Protein AF-A0A920SC40-F1 (afdb_monomer_lite)

Sequence (131 aa):
MTDFQQHLFDIGNSHQEVVNNRMYPGGIQEVFTNEEEGFRRSLEVMAAGSQLIKNMPLVSWPDGLTGRPDVLERVDGIPSVFGDFSYRIVEVKSSRRLRDSQKLQAGLYNRVLGLIQGYEPPEYQMVNPGL

Secondary structure (DSSP, 8-state):
--HHHHHHHHHHHHHHHHHHHHHSTT-B----SSHHHHHHHHHHHHHTT-SEEES--EEETTTTEEE--SEEEEEEEEEETTEEEEEEEEEE-S-SS--HHHHHHHHHHHHHHHHHHS---S--EEE-TT-

Radius of gyration: 14.84 Å; chains: 1; bounding box: 35×36×35 Å

Structure (mmCIF, N/CA/C/O backbone):
data_AF-A0A920SC40-F1
#
_entry.id   AF-A0A920SC40-F1
#
loop_
_atom_site.group_PDB
_atom_site.id
_atom_site.type_symbol
_atom_site.label_atom_id
_atom_site.label_alt_id
_atom_site.label_comp_id
_atom_site.label_asym_id
_atom_site.label_entity_id
_atom_site.label_seq_id
_atom_site.pdbx_PDB_ins_code
_atom_site.Cartn_x
_atom_site.Cartn_y
_atom_site.Cartn_z
_atom_site.occupancy
_atom_site.B_iso_or_equiv
_atom_site.auth_seq_id
_atom_site.auth_comp_id
_atom_site.auth_asym_id
_atom_site.auth_atom_id
_atom_site.pdbx_PDB_model_num
ATOM 1 N N . MET A 1 1 ? 22.400 -6.513 -16.247 1.00 58.28 1 MET A N 1
ATOM 2 C CA . MET A 1 1 ? 21.510 -7.683 -16.414 1.00 58.28 1 MET A CA 1
ATOM 3 C C . MET A 1 1 ? 21.692 -8.205 -17.824 1.00 58.28 1 MET A C 1
ATOM 5 O O . MET A 1 1 ? 21.953 -7.394 -18.701 1.00 58.28 1 MET A O 1
ATOM 9 N N . THR A 1 2 ? 21.631 -9.517 -18.037 1.00 83.25 2 THR A N 1
ATOM 10 C CA . THR A 1 2 ? 21.634 -10.089 -19.394 1.00 83.25 2 THR A CA 1
ATOM 11 C C . THR A 1 2 ? 20.225 -10.056 -19.991 1.00 83.25 2 THR A C 1
ATOM 13 O O . THR A 1 2 ? 19.249 -10.080 -19.242 1.00 83.25 2 THR A O 1
ATOM 16 N N . ASP A 1 3 ? 20.101 -10.064 -21.320 1.00 76.38 3 ASP A N 1
ATOM 17 C CA . ASP A 1 3 ? 18.799 -10.066 -22.016 1.00 76.38 3 ASP A CA 1
ATOM 18 C C . ASP A 1 3 ? 17.894 -11.224 -21.565 1.00 76.38 3 ASP A C 1
ATOM 20 O O . ASP A 1 3 ? 16.685 -11.072 -21.409 1.00 76.38 3 ASP A O 1
ATOM 24 N N . PHE A 1 4 ? 18.491 -12.378 -21.252 1.00 72.56 4 PHE A N 1
ATOM 25 C CA . PHE A 1 4 ? 17.779 -13.532 -20.705 1.00 72.56 4 PHE A CA 1
ATOM 26 C C . PHE A 1 4 ? 17.218 -13.279 -19.293 1.00 72.56 4 PHE A C 1
ATOM 28 O O . PHE A 1 4 ? 16.099 -13.686 -18.985 1.00 72.56 4 PHE A O 1
ATOM 35 N N . GLN A 1 5 ? 17.970 -12.587 -18.431 1.00 70.75 5 GLN A N 1
ATOM 36 C CA . GLN A 1 5 ? 17.501 -12.210 -17.093 1.00 70.75 5 GLN A CA 1
ATOM 37 C C . GLN A 1 5 ? 16.381 -11.169 -17.159 1.00 70.75 5 GLN A C 1
ATOM 39 O O . GLN A 1 5 ? 15.444 -1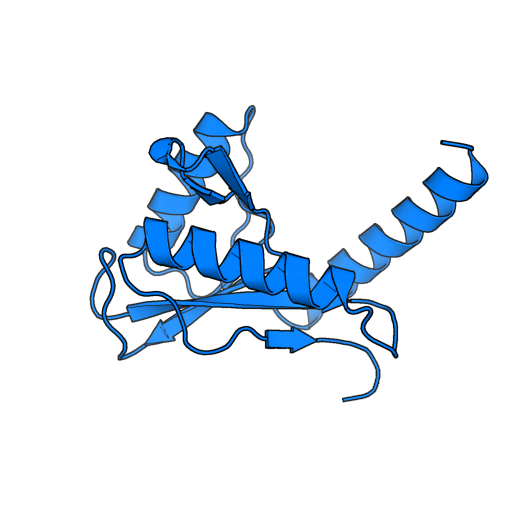1.253 -16.369 1.00 70.75 5 GLN A O 1
ATOM 44 N N . GLN A 1 6 ? 16.464 -10.223 -18.099 1.00 71.38 6 GLN A N 1
ATOM 45 C CA . GLN A 1 6 ? 15.407 -9.239 -18.328 1.00 71.38 6 GLN A CA 1
ATOM 46 C C . GLN A 1 6 ? 14.124 -9.920 -18.814 1.00 71.38 6 GLN A C 1
ATOM 48 O O . GLN A 1 6 ? 13.064 -9.706 -18.242 1.00 71.38 6 GLN A O 1
ATOM 53 N N . HIS A 1 7 ? 14.228 -10.841 -19.773 1.00 72.12 7 HIS A N 1
ATOM 54 C CA . HIS A 1 7 ? 13.070 -11.571 -20.282 1.00 72.12 7 HIS A CA 1
ATOM 55 C C . HIS A 1 7 ? 12.359 -12.407 -19.201 1.00 72.12 7 HIS A C 1
ATOM 57 O O . HIS A 1 7 ? 11.132 -12.405 -19.114 1.00 72.12 7 HIS A O 1
ATOM 63 N N . LEU A 1 8 ? 13.118 -13.090 -18.333 1.00 72.19 8 LEU A N 1
ATOM 64 C CA . LEU A 1 8 ? 12.549 -13.819 -17.192 1.00 72.19 8 LEU A CA 1
ATOM 65 C C . LEU A 1 8 ? 11.856 -12.887 -16.186 1.00 72.19 8 LEU A C 1
ATOM 67 O O . LEU A 1 8 ? 10.839 -13.265 -15.603 1.00 72.19 8 LEU A O 1
ATOM 71 N N . PHE A 1 9 ? 12.401 -11.687 -15.981 1.00 65.69 9 PHE A N 1
ATOM 72 C CA . PHE A 1 9 ? 11.805 -10.667 -15.123 1.00 65.69 9 PHE A CA 1
ATOM 73 C C . PHE A 1 9 ? 10.485 -10.147 -15.707 1.00 65.69 9 PHE A C 1
ATOM 75 O O . PHE A 1 9 ? 9.482 -10.096 -14.998 1.00 65.69 9 PHE A O 1
ATOM 82 N N . ASP A 1 10 ? 10.455 -9.865 -17.009 1.00 71.88 10 ASP A N 1
ATOM 83 C CA . ASP A 1 10 ? 9.272 -9.355 -17.703 1.00 71.88 10 ASP A CA 1
ATOM 84 C C . ASP A 1 10 ? 8.131 -10.385 -17.714 1.00 71.88 10 ASP A C 1
ATOM 86 O O . ASP A 1 10 ? 6.992 -10.044 -17.396 1.00 71.88 10 ASP A O 1
ATOM 90 N N . ILE A 1 11 ? 8.432 -11.669 -17.967 1.00 72.94 11 ILE A N 1
ATOM 91 C CA . ILE A 1 11 ? 7.448 -12.764 -17.850 1.00 72.94 11 ILE A CA 1
ATOM 92 C C . ILE A 1 11 ? 6.879 -12.833 -16.427 1.00 72.94 11 ILE A C 1
ATOM 94 O O . ILE A 1 11 ? 5.673 -13.026 -16.245 1.00 72.94 11 ILE A O 1
ATOM 98 N N . GLY A 1 12 ? 7.740 -12.677 -15.417 1.00 68.50 12 GLY A N 1
ATOM 99 C CA . GLY A 1 12 ? 7.333 -12.629 -14.015 1.00 68.50 12 GLY A CA 1
ATOM 100 C C . GLY A 1 12 ? 6.345 -11.496 -13.742 1.00 68.50 12 GLY A C 1
ATOM 101 O O . GLY A 1 12 ? 5.279 -11.752 -13.182 1.00 68.50 12 GLY A O 1
ATOM 102 N N . ASN A 1 13 ? 6.661 -10.284 -14.203 1.00 69.62 13 ASN A N 1
ATOM 103 C CA . ASN A 1 13 ? 5.821 -9.100 -14.023 1.00 69.62 13 ASN A CA 1
ATOM 104 C C . ASN A 1 13 ? 4.478 -9.223 -14.746 1.00 69.62 13 ASN A C 1
ATOM 106 O O . ASN A 1 13 ? 3.441 -8.994 -14.130 1.00 69.62 13 ASN A O 1
ATOM 110 N N . SER A 1 14 ? 4.467 -9.648 -16.014 1.00 70.69 14 SER A N 1
ATOM 111 C CA . SER A 1 14 ? 3.216 -9.825 -16.760 1.00 70.69 14 SER A CA 1
ATOM 112 C C . SER A 1 14 ? 2.316 -10.882 -16.118 1.00 70.69 14 SER A C 1
ATOM 114 O O . SER A 1 14 ? 1.101 -10.711 -16.050 1.00 70.69 14 SER A O 1
ATOM 116 N N . HIS A 1 15 ? 2.893 -11.971 -15.602 1.00 72.12 15 HIS A N 1
ATOM 117 C CA . HIS A 1 15 ? 2.119 -12.980 -14.883 1.00 72.12 15 HIS A CA 1
ATOM 118 C C . HIS A 1 15 ? 1.540 -12.426 -13.574 1.00 72.12 15 HIS A C 1
ATOM 120 O O . HIS A 1 15 ? 0.371 -12.656 -13.272 1.00 72.12 15 HIS A O 1
ATOM 126 N N . GLN A 1 16 ? 2.344 -11.686 -12.811 1.00 71.81 16 GLN A N 1
ATOM 127 C CA . GLN A 1 16 ? 1.933 -11.062 -11.555 1.00 71.81 16 GLN A CA 1
ATOM 128 C C . GLN A 1 16 ? 0.810 -10.046 -11.780 1.00 71.81 16 GLN A C 1
ATOM 130 O O . GLN A 1 16 ? -0.195 -10.094 -11.083 1.00 71.81 16 GLN A O 1
ATOM 135 N N . GLU A 1 17 ? 0.903 -9.217 -12.818 1.00 75.06 17 GLU A N 1
ATOM 136 C CA . GLU A 1 17 ? -0.140 -8.259 -13.188 1.00 75.06 17 GLU A CA 1
ATOM 137 C C . GLU A 1 17 ? -1.465 -8.948 -13.556 1.00 75.06 17 GLU A C 1
ATOM 139 O O . GLU A 1 17 ? -2.535 -8.537 -13.100 1.00 75.06 17 GLU A O 1
ATOM 144 N N . VAL A 1 18 ? -1.414 -10.044 -14.321 1.00 75.31 18 VAL A N 1
ATOM 145 C CA . VAL A 1 18 ? -2.607 -10.839 -14.662 1.00 75.31 18 VAL A CA 1
ATOM 146 C C . VAL A 1 18 ? -3.245 -11.450 -13.413 1.00 75.31 18 VAL A C 1
ATOM 148 O O . VAL A 1 18 ? -4.469 -11.401 -13.265 1.00 75.31 18 VAL A O 1
ATOM 151 N N . VAL A 1 19 ? -2.444 -12.010 -12.502 1.00 74.69 19 VAL A N 1
ATOM 152 C CA . VAL A 1 19 ? -2.959 -12.589 -11.250 1.00 74.69 19 VAL A CA 1
ATOM 153 C C . VAL A 1 19 ? -3.530 -11.496 -10.348 1.00 74.69 19 VAL A C 1
ATOM 155 O O . VAL A 1 19 ? -4.641 -11.665 -9.850 1.00 74.69 19 VAL A O 1
ATOM 158 N N . ASN A 1 20 ? -2.843 -10.361 -10.210 1.00 75.56 20 ASN A N 1
ATOM 159 C CA . ASN A 1 20 ? -3.310 -9.206 -9.443 1.00 75.56 20 ASN A CA 1
ATOM 160 C C . ASN A 1 20 ? -4.666 -8.727 -9.954 1.00 75.56 20 ASN A C 1
ATOM 162 O O . ASN A 1 20 ? -5.605 -8.603 -9.180 1.00 75.56 20 ASN A O 1
ATOM 166 N N . ASN A 1 21 ? -4.806 -8.522 -11.263 1.00 77.44 21 ASN A N 1
ATOM 167 C CA . ASN A 1 21 ? -6.057 -8.044 -11.847 1.00 77.44 21 ASN A CA 1
ATOM 168 C C . ASN A 1 21 ? -7.200 -9.061 -11.736 1.00 77.44 21 ASN A C 1
ATOM 170 O O . ASN A 1 21 ? -8.359 -8.663 -11.629 1.00 77.44 21 ASN A O 1
ATOM 174 N N . ARG A 1 22 ? -6.892 -10.363 -11.743 1.00 82.75 22 ARG A N 1
ATOM 175 C CA . ARG A 1 22 ? -7.895 -11.419 -11.579 1.00 82.75 22 ARG A CA 1
ATOM 176 C C . ARG A 1 22 ? -8.342 -11.591 -10.125 1.00 82.75 22 ARG A C 1
ATOM 178 O O . ARG A 1 22 ? -9.525 -11.813 -9.894 1.00 82.75 22 ARG A O 1
ATOM 185 N N . MET A 1 23 ? -7.408 -11.535 -9.177 1.00 83.00 23 MET A N 1
ATOM 186 C CA . MET A 1 23 ? -7.665 -11.753 -7.747 1.00 83.00 23 MET A CA 1
ATOM 187 C C . MET A 1 23 ? -8.172 -10.488 -7.046 1.00 83.00 23 MET A C 1
ATOM 189 O O . MET A 1 23 ? -9.001 -10.581 -6.148 1.00 83.00 23 MET A O 1
ATOM 193 N N . TYR A 1 24 ? -7.713 -9.317 -7.492 1.00 87.81 24 TYR A N 1
ATOM 194 C CA . TYR A 1 24 ? -8.012 -7.999 -6.926 1.00 87.81 24 TYR A CA 1
ATOM 195 C C . TYR A 1 24 ? -8.601 -7.069 -8.004 1.00 87.81 24 TYR A C 1
ATOM 197 O O . TYR A 1 24 ? -7.998 -6.048 -8.373 1.00 87.81 24 TYR A O 1
ATOM 205 N N . PRO A 1 25 ? -9.767 -7.430 -8.575 1.00 88.31 25 PRO A N 1
ATOM 206 C CA . PRO A 1 25 ? -10.405 -6.639 -9.618 1.00 88.31 25 PRO A CA 1
ATOM 207 C C . PRO A 1 25 ? -10.852 -5.277 -9.076 1.00 88.31 25 PRO A C 1
ATOM 209 O O . PRO A 1 25 ? -11.239 -5.142 -7.919 1.00 88.31 25 PRO A O 1
ATOM 212 N N . GLY A 1 26 ? -10.813 -4.250 -9.928 1.00 87.94 26 GLY A N 1
ATOM 213 C CA . GLY A 1 26 ? -11.291 -2.909 -9.570 1.00 87.94 26 GLY A CA 1
ATOM 214 C C . GLY A 1 26 ? -10.387 -2.114 -8.621 1.00 87.94 26 GLY A C 1
ATOM 215 O O . GLY A 1 26 ? -10.764 -1.014 -8.232 1.00 87.94 26 GLY A O 1
ATOM 216 N N . GLY A 1 27 ? -9.201 -2.625 -8.268 1.00 92.75 27 GLY A N 1
ATOM 217 C CA . GLY A 1 27 ? -8.231 -1.855 -7.489 1.00 92.75 27 GLY A CA 1
ATOM 218 C C . GLY A 1 27 ? -7.749 -0.599 -8.218 1.00 92.75 27 GLY A C 1
ATOM 219 O O . GLY A 1 27 ? -7.500 -0.635 -9.427 1.00 92.75 27 GLY A O 1
ATOM 220 N N . ILE A 1 28 ? -7.602 0.494 -7.472 1.00 95.38 28 ILE A N 1
ATOM 221 C CA . ILE A 1 28 ? -7.155 1.788 -7.991 1.00 95.38 28 ILE A CA 1
ATOM 222 C C . ILE A 1 28 ? -5.641 1.771 -8.173 1.00 95.38 28 ILE A C 1
ATOM 224 O O . ILE A 1 28 ? -4.903 1.377 -7.274 1.00 95.38 28 ILE A O 1
ATOM 228 N N . GLN A 1 29 ? -5.183 2.233 -9.330 1.00 95.12 29 GLN A N 1
ATOM 229 C CA . GLN A 1 29 ? -3.782 2.522 -9.601 1.00 95.12 29 GLN A CA 1
ATOM 230 C C . GLN A 1 29 ? -3.725 3.859 -10.329 1.00 95.12 29 GLN A C 1
ATOM 232 O O . GLN A 1 29 ? -4.197 3.980 -11.459 1.00 95.12 29 GLN A O 1
ATOM 237 N N . GLU A 1 30 ? -3.178 4.867 -9.664 1.00 95.25 30 GLU A N 1
ATOM 238 C CA . GLU A 1 30 ? -3.047 6.203 -10.229 1.00 95.25 30 GLU A CA 1
ATOM 239 C C . GLU A 1 30 ? -1.793 6.306 -11.100 1.00 95.25 30 GLU A C 1
ATOM 241 O O . GLU A 1 30 ? -0.767 5.679 -10.832 1.00 95.25 30 GLU A O 1
ATOM 246 N N . VAL A 1 31 ? -1.861 7.144 -12.133 1.00 95.00 31 VAL A N 1
ATOM 247 C CA . VAL A 1 31 ? -0.697 7.493 -12.953 1.00 95.00 31 VAL A CA 1
ATOM 248 C C . VAL A 1 31 ? -0.022 8.720 -12.348 1.00 95.00 31 VAL A C 1
ATOM 250 O O . VAL A 1 31 ? -0.681 9.701 -12.002 1.00 95.00 31 VAL A O 1
ATOM 253 N N . PHE A 1 32 ? 1.301 8.679 -12.238 1.00 95.44 32 PHE A N 1
ATOM 254 C CA . PHE A 1 32 ? 2.115 9.759 -11.688 1.00 95.44 32 PHE A CA 1
ATOM 255 C C . PHE A 1 32 ? 3.466 9.828 -12.401 1.00 95.44 32 PHE A C 1
ATOM 257 O O . PHE A 1 32 ? 3.911 8.864 -13.023 1.00 95.44 32 PHE A O 1
ATOM 264 N N . THR A 1 33 ? 4.111 10.991 -12.328 1.00 94.19 33 THR A N 1
ATOM 265 C CA . THR A 1 33 ? 5.353 11.271 -13.069 1.00 94.19 33 THR A CA 1
ATOM 266 C C . THR A 1 33 ? 6.623 10.974 -12.274 1.00 94.19 33 THR A C 1
ATOM 268 O O . THR A 1 33 ? 7.680 10.748 -12.858 1.00 94.19 33 THR A O 1
ATOM 271 N N . ASN A 1 34 ? 6.529 10.980 -10.945 1.00 93.50 34 ASN A N 1
ATOM 272 C CA . ASN A 1 34 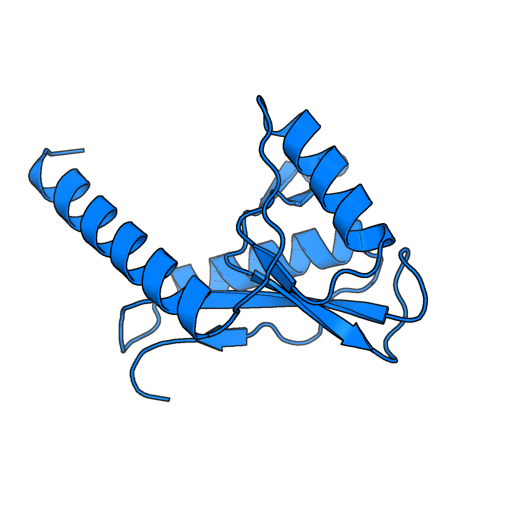? 7.634 10.735 -10.026 1.00 93.50 34 ASN A CA 1
ATOM 273 C C . ASN A 1 34 ? 7.118 10.146 -8.700 1.00 93.50 34 ASN A C 1
ATOM 275 O O . ASN A 1 34 ? 5.918 10.175 -8.425 1.00 93.50 34 ASN A O 1
ATOM 279 N N . GLU A 1 35 ? 8.028 9.608 -7.885 1.00 89.31 35 GLU A N 1
ATOM 280 C CA . GLU A 1 35 ? 7.696 8.910 -6.631 1.00 89.31 35 GLU A CA 1
ATOM 281 C C . GLU A 1 35 ? 7.024 9.806 -5.584 1.00 89.31 35 GLU A C 1
ATOM 283 O O . GLU A 1 35 ? 6.150 9.341 -4.859 1.00 89.31 35 GLU A O 1
ATOM 288 N N . GLU A 1 36 ? 7.384 11.089 -5.514 1.00 93.81 36 GLU A N 1
ATOM 289 C CA . GLU A 1 36 ? 6.769 12.030 -4.572 1.00 93.81 36 GLU A CA 1
ATOM 290 C C . GLU A 1 36 ? 5.296 12.265 -4.921 1.00 93.81 36 GLU A C 1
ATOM 292 O O . GLU A 1 36 ? 4.417 12.154 -4.063 1.00 93.81 36 GLU A O 1
ATOM 297 N N . GLU A 1 37 ? 5.007 12.511 -6.201 1.00 97.12 37 GLU A N 1
ATOM 298 C CA . GLU A 1 37 ? 3.632 12.623 -6.675 1.00 97.12 37 GLU A CA 1
ATOM 299 C C . GLU A 1 37 ? 2.870 11.308 -6.491 1.00 97.12 37 GLU A C 1
ATOM 301 O O . GLU A 1 37 ? 1.717 11.327 -6.058 1.00 97.12 37 GLU A O 1
ATOM 306 N N . GLY A 1 38 ? 3.512 10.175 -6.782 1.00 97.38 38 GLY A N 1
ATOM 307 C CA . GLY A 1 38 ? 2.933 8.858 -6.554 1.00 97.38 38 GLY A CA 1
ATOM 308 C C . GLY A 1 38 ? 2.551 8.654 -5.095 1.00 97.38 38 GLY A C 1
ATOM 309 O O . GLY A 1 38 ? 1.432 8.235 -4.820 1.00 97.38 38 GLY A O 1
ATOM 310 N N . PHE A 1 39 ? 3.429 9.017 -4.158 1.00 97.38 39 PHE A N 1
ATOM 311 C CA . PHE A 1 39 ? 3.173 8.867 -2.730 1.00 97.38 39 PHE A CA 1
ATOM 312 C C . PHE A 1 39 ? 2.038 9.776 -2.255 1.00 97.38 39 PHE A C 1
ATOM 314 O O . PHE A 1 39 ? 1.145 9.318 -1.544 1.00 97.38 39 PHE A O 1
ATOM 321 N N . ARG A 1 40 ? 2.003 11.037 -2.707 1.00 97.94 40 ARG A N 1
ATOM 322 C CA . ARG A 1 40 ? 0.875 11.941 -2.434 1.00 97.94 40 ARG A CA 1
ATOM 323 C C . ARG A 1 40 ? -0.448 11.325 -2.900 1.00 97.94 40 ARG A C 1
ATOM 325 O O . ARG A 1 40 ? -1.412 11.313 -2.140 1.00 97.94 40 ARG A O 1
ATOM 332 N N . ARG A 1 41 ? -0.487 10.768 -4.115 1.00 98.38 41 ARG A N 1
ATOM 333 C CA . ARG A 1 41 ? -1.681 10.086 -4.640 1.00 98.38 41 ARG A CA 1
ATOM 334 C C . ARG A 1 41 ? -2.033 8.833 -3.839 1.00 98.38 41 ARG A C 1
ATOM 336 O O . ARG A 1 41 ? -3.212 8.606 -3.593 1.00 98.38 41 ARG A O 1
ATOM 343 N N . SER A 1 42 ? -1.050 8.056 -3.374 1.00 98.12 42 SER A N 1
ATOM 344 C CA . SER A 1 42 ? -1.295 6.929 -2.462 1.00 98.12 42 SER A CA 1
ATOM 345 C C . SER A 1 42 ? -2.069 7.381 -1.227 1.00 98.12 42 SER A C 1
ATOM 347 O O . SER A 1 42 ? -3.087 6.782 -0.894 1.00 98.12 42 SER A O 1
ATOM 349 N N . LEU A 1 43 ? -1.631 8.469 -0.582 1.00 98.38 43 LEU A N 1
ATOM 350 C CA . LEU A 1 43 ? -2.289 9.011 0.610 1.00 98.38 43 LEU A CA 1
ATOM 351 C C . LEU A 1 43 ? -3.721 9.472 0.319 1.00 98.38 43 LEU A C 1
ATOM 353 O O . LEU A 1 43 ? -4.613 9.216 1.122 1.00 98.38 43 LEU A O 1
ATOM 357 N N . GLU A 1 44 ? -3.961 10.109 -0.828 1.00 98.44 44 GLU A N 1
ATOM 358 C CA . GLU A 1 44 ? -5.300 10.551 -1.240 1.00 98.44 44 GLU A CA 1
ATOM 359 C C . GLU A 1 44 ? -6.254 9.374 -1.446 1.00 98.44 44 GLU A C 1
ATOM 361 O O . GLU A 1 44 ? -7.373 9.380 -0.934 1.00 98.44 44 GLU A O 1
ATOM 366 N N . VAL A 1 45 ? -5.797 8.330 -2.140 1.00 98.31 45 VAL A N 1
ATOM 367 C CA . VAL A 1 45 ? -6.587 7.115 -2.377 1.00 98.31 45 VAL A CA 1
ATOM 368 C C . VAL A 1 45 ? -6.836 6.356 -1.066 1.00 98.31 45 VAL A C 1
ATOM 370 O O . VAL A 1 45 ? -7.937 5.829 -0.866 1.00 98.31 45 VAL A O 1
ATOM 373 N N . MET A 1 46 ? -5.851 6.338 -0.156 1.00 98.44 46 MET A N 1
ATOM 374 C CA . MET A 1 46 ? -5.981 5.744 1.177 1.00 98.44 46 MET A CA 1
ATOM 375 C C . MET A 1 46 ? -7.000 6.498 2.036 1.00 98.44 46 MET A C 1
ATOM 377 O O . MET A 1 46 ? -7.890 5.864 2.603 1.00 98.44 46 MET A O 1
ATOM 381 N N . ALA A 1 47 ? -6.912 7.830 2.073 1.00 98.38 47 ALA A N 1
ATOM 382 C CA . ALA A 1 47 ? -7.831 8.709 2.796 1.00 98.38 47 ALA A CA 1
ATOM 383 C C . ALA A 1 47 ? -9.263 8.651 2.241 1.00 98.38 47 ALA A C 1
ATOM 385 O O . ALA A 1 47 ? -10.223 8.733 3.001 1.00 98.38 47 ALA A O 1
ATOM 386 N N . ALA A 1 48 ? -9.422 8.439 0.931 1.00 98.12 48 ALA A N 1
ATOM 387 C CA . ALA A 1 48 ? -10.720 8.176 0.310 1.00 98.12 48 ALA A CA 1
ATOM 388 C C . ALA A 1 48 ? -11.328 6.814 0.710 1.00 98.12 48 ALA A C 1
ATOM 390 O O . ALA A 1 48 ? -12.490 6.546 0.404 1.00 98.12 48 ALA A O 1
ATOM 391 N N . GLY A 1 49 ? -10.570 5.946 1.392 1.00 97.88 49 GLY A N 1
ATOM 392 C CA . GLY A 1 49 ? -11.053 4.654 1.881 1.00 97.88 49 GLY A CA 1
ATOM 393 C C . GLY A 1 49 ? -11.288 3.630 0.773 1.00 97.88 49 GLY A C 1
ATOM 394 O O . GLY A 1 49 ? -12.189 2.793 0.889 1.00 97.88 49 GLY A O 1
ATOM 395 N N . SER A 1 50 ? -10.513 3.710 -0.307 1.00 98.06 50 SER A N 1
ATOM 396 C CA . SER A 1 50 ? -10.607 2.789 -1.440 1.00 98.06 50 SER A CA 1
ATOM 397 C C . SER A 1 50 ? -10.378 1.348 -0.993 1.00 98.06 50 SER A C 1
ATOM 399 O O . SER A 1 50 ? -9.446 1.065 -0.253 1.00 98.06 50 SER A O 1
ATOM 401 N N . GLN A 1 51 ? -11.212 0.415 -1.453 1.00 97.88 51 GLN A N 1
ATOM 402 C CA . GLN A 1 51 ? -11.144 -0.978 -0.990 1.00 97.88 51 GLN A CA 1
ATOM 403 C C . GLN A 1 51 ? -9.826 -1.670 -1.365 1.00 97.88 51 GLN A C 1
ATOM 405 O O . GLN A 1 51 ? -9.268 -2.424 -0.572 1.00 97.88 51 GLN A O 1
ATOM 410 N N . LEU A 1 52 ? -9.322 -1.391 -2.569 1.00 97.75 52 LEU A N 1
ATOM 411 C CA . LEU A 1 52 ? -8.113 -1.990 -3.122 1.00 97.75 52 LEU A CA 1
ATOM 412 C C . LEU A 1 52 ? -7.281 -0.911 -3.821 1.00 97.75 52 LEU A C 1
ATOM 414 O O . LEU A 1 52 ? -7.805 -0.165 -4.653 1.00 97.75 52 LEU A O 1
ATOM 418 N N . ILE A 1 53 ? -5.985 -0.860 -3.525 1.00 97.88 53 ILE A N 1
ATOM 419 C CA . ILE A 1 53 ? -5.016 0.051 -4.150 1.00 97.88 53 ILE A CA 1
ATOM 420 C C . ILE A 1 53 ? -3.864 -0.792 -4.685 1.00 97.88 53 ILE A C 1
ATOM 422 O O . ILE A 1 53 ? -3.339 -1.628 -3.959 1.00 97.88 53 ILE A O 1
ATOM 426 N N . LYS A 1 54 ? -3.463 -0.604 -5.940 1.00 96.44 54 LYS A N 1
ATOM 427 C CA . LYS A 1 54 ? -2.480 -1.459 -6.613 1.00 96.44 54 LYS A CA 1
ATOM 428 C C . LYS A 1 54 ? -1.234 -0.688 -6.991 1.00 96.44 54 LYS A C 1
ATOM 430 O O . LYS A 1 54 ? -1.340 0.380 -7.584 1.00 96.44 54 LYS A O 1
ATOM 435 N N . ASN A 1 55 ? -0.068 -1.278 -6.733 1.00 95.00 55 ASN A N 1
ATOM 436 C CA . ASN A 1 55 ? 1.223 -0.814 -7.249 1.00 95.00 55 ASN A CA 1
ATOM 437 C C . ASN A 1 55 ? 1.503 0.691 -7.020 1.00 95.00 55 ASN A C 1
ATOM 439 O O . ASN A 1 55 ? 2.129 1.370 -7.840 1.00 95.00 55 ASN A O 1
ATOM 443 N N . MET A 1 56 ? 1.027 1.221 -5.896 1.00 97.50 56 MET A N 1
ATOM 444 C CA . MET A 1 56 ? 1.221 2.610 -5.490 1.00 97.50 56 MET A CA 1
ATOM 445 C C . MET A 1 56 ? 2.372 2.697 -4.476 1.00 97.50 56 MET A C 1
ATOM 447 O O . MET A 1 56 ? 2.526 1.791 -3.653 1.00 97.50 56 MET A O 1
ATOM 451 N N . PRO A 1 57 ? 3.214 3.742 -4.523 1.00 97.81 57 PRO A N 1
ATOM 452 C CA . PRO A 1 57 ? 4.373 3.833 -3.646 1.00 97.81 57 PRO A CA 1
ATOM 453 C C . PRO A 1 57 ? 3.993 4.191 -2.206 1.00 97.81 57 PRO A C 1
ATOM 455 O O . PRO A 1 57 ? 3.072 4.967 -1.949 1.00 97.81 57 PRO A O 1
ATOM 458 N N . LEU A 1 58 ? 4.767 3.654 -1.271 1.00 98.00 58 LEU A N 1
ATOM 459 C CA . LEU A 1 58 ? 4.767 3.979 0.149 1.00 98.00 58 LEU A CA 1
ATOM 460 C C . LEU A 1 58 ? 6.128 4.565 0.507 1.00 98.00 58 LEU A C 1
ATOM 462 O O . LEU A 1 58 ? 7.156 4.007 0.118 1.00 98.00 58 LEU A O 1
ATOM 466 N N . VAL A 1 59 ? 6.152 5.655 1.268 1.00 96.62 59 VAL A N 1
ATOM 467 C CA . VAL A 1 59 ? 7.401 6.305 1.666 1.00 96.62 59 VAL A CA 1
ATOM 468 C C . VAL A 1 59 ? 7.347 6.731 3.129 1.00 96.62 59 VAL A C 1
ATOM 470 O O . VAL A 1 59 ? 6.402 7.388 3.554 1.00 96.62 59 VAL A O 1
ATOM 473 N N . SER A 1 60 ? 8.395 6.397 3.884 1.00 94.00 60 SER A N 1
ATOM 474 C CA . SER A 1 60 ? 8.730 7.060 5.145 1.00 94.00 60 SER A CA 1
ATOM 475 C C . SER A 1 60 ? 10.080 7.756 4.997 1.00 94.00 60 SER A C 1
ATOM 477 O O . SER A 1 60 ? 11.136 7.129 5.106 1.00 94.00 60 SER A O 1
ATOM 479 N N . TRP A 1 61 ? 10.054 9.065 4.729 1.00 90.38 61 TRP A N 1
ATOM 480 C CA . TRP A 1 61 ? 11.272 9.869 4.592 1.00 90.38 61 TRP A CA 1
ATOM 481 C C . TRP A 1 61 ? 12.130 9.916 5.864 1.00 90.38 61 TRP A C 1
ATOM 483 O O . TRP A 1 61 ? 13.344 9.763 5.726 1.00 90.38 61 TRP A O 1
ATOM 493 N N . PRO A 1 62 ? 11.566 10.076 7.083 1.00 91.25 62 PRO A N 1
ATOM 494 C CA . PRO A 1 62 ? 12.364 10.094 8.311 1.00 91.25 62 PRO A CA 1
ATOM 495 C C . PRO A 1 62 ? 13.167 8.808 8.535 1.00 91.25 62 PRO A C 1
ATOM 497 O O . PRO A 1 62 ? 14.270 8.863 9.073 1.00 91.25 62 PRO A O 1
ATOM 500 N N . ASP A 1 63 ? 12.634 7.668 8.090 1.00 92.44 63 ASP A N 1
ATOM 501 C CA . ASP A 1 63 ? 13.275 6.358 8.230 1.00 92.44 63 ASP A CA 1
ATOM 502 C C . ASP A 1 63 ? 14.105 5.960 6.997 1.00 92.44 63 ASP A C 1
ATOM 504 O O . ASP A 1 63 ? 14.792 4.940 7.011 1.00 92.44 63 ASP A O 1
ATOM 508 N N . GLY A 1 64 ? 14.032 6.737 5.909 1.00 92.25 64 GLY A N 1
ATOM 509 C CA . GLY A 1 64 ? 14.662 6.401 4.631 1.00 92.25 64 GLY A CA 1
ATOM 510 C C . GLY A 1 64 ? 14.111 5.119 3.998 1.00 92.25 64 GLY A C 1
ATOM 511 O O . GLY A 1 64 ? 14.831 4.437 3.268 1.00 92.25 64 GLY A O 1
ATOM 512 N N . LEU A 1 65 ? 12.856 4.763 4.290 1.00 94.19 65 LEU A N 1
ATOM 513 C CA . LEU A 1 65 ? 12.237 3.520 3.834 1.00 94.19 65 LEU A CA 1
ATOM 514 C C . LEU A 1 65 ? 11.212 3.781 2.734 1.00 94.19 65 LEU A C 1
ATOM 516 O O . LEU A 1 65 ? 10.432 4.732 2.794 1.00 94.19 65 LEU A O 1
ATOM 520 N N . THR A 1 66 ? 11.178 2.892 1.746 1.00 95.81 66 THR A N 1
ATOM 521 C CA . THR A 1 66 ? 10.196 2.920 0.660 1.00 95.81 66 THR A CA 1
ATOM 522 C C . THR A 1 66 ? 9.614 1.533 0.424 1.00 95.81 66 THR A C 1
ATOM 524 O O . THR A 1 66 ? 10.230 0.512 0.743 1.00 95.81 66 THR A O 1
ATOM 527 N N . GLY A 1 67 ? 8.410 1.495 -0.134 1.00 95.12 67 GLY A N 1
ATOM 528 C CA . GLY A 1 67 ? 7.727 0.271 -0.511 1.00 95.12 67 GLY A CA 1
ATOM 529 C C . GLY A 1 67 ? 6.866 0.453 -1.750 1.00 95.12 67 GLY A C 1
ATOM 530 O O . GLY A 1 67 ? 6.444 1.559 -2.073 1.00 95.12 67 GLY A O 1
ATOM 531 N N . ARG A 1 68 ? 6.616 -0.650 -2.449 1.00 96.25 68 ARG A N 1
ATOM 532 C CA . ARG A 1 68 ? 5.726 -0.704 -3.611 1.00 96.25 68 ARG A CA 1
ATOM 533 C C . ARG A 1 68 ? 4.984 -2.036 -3.561 1.00 96.25 68 ARG A C 1
ATOM 535 O O . ARG A 1 68 ? 5.395 -2.971 -4.246 1.00 96.25 68 ARG A O 1
ATOM 542 N N . PRO A 1 69 ? 3.992 -2.159 -2.664 1.00 96.44 69 PRO A N 1
ATOM 543 C CA . PRO A 1 69 ? 3.239 -3.391 -2.547 1.00 96.44 69 PRO A CA 1
ATOM 544 C C . PRO A 1 69 ? 2.434 -3.658 -3.815 1.00 96.44 69 PRO A C 1
ATOM 546 O O . PRO A 1 69 ? 1.994 -2.725 -4.494 1.00 96.44 69 PRO A O 1
ATOM 549 N N . ASP A 1 70 ? 2.201 -4.935 -4.096 1.00 95.69 70 ASP A N 1
ATOM 550 C CA . ASP A 1 70 ? 1.307 -5.344 -5.177 1.00 95.69 70 ASP A CA 1
ATOM 551 C C . ASP A 1 70 ? -0.095 -4.784 -4.959 1.00 95.69 70 ASP A C 1
ATOM 553 O O . ASP A 1 70 ? -0.672 -4.162 -5.857 1.00 95.69 70 ASP A O 1
ATOM 557 N N . VAL A 1 71 ? -0.617 -4.986 -3.748 1.00 97.00 71 VAL A N 1
ATOM 558 C CA . VAL A 1 71 ? -1.946 -4.554 -3.338 1.00 97.00 71 VAL A CA 1
ATOM 559 C C . VAL A 1 71 ? -1.917 -4.068 -1.883 1.00 97.00 71 VAL A C 1
ATOM 561 O O . VAL A 1 71 ? -1.337 -4.700 -0.999 1.00 97.00 71 VAL A O 1
ATOM 564 N N . LEU A 1 72 ? -2.586 -2.946 -1.630 1.00 98.25 72 LEU A N 1
ATOM 565 C CA . LEU A 1 72 ? -3.101 -2.570 -0.319 1.00 98.25 72 LEU A CA 1
ATOM 566 C C . LEU A 1 72 ? -4.587 -2.894 -0.291 1.00 98.25 72 LEU A C 1
ATOM 568 O O . LEU A 1 72 ? -5.338 -2.454 -1.164 1.00 98.25 72 LEU A O 1
ATOM 572 N N . GLU A 1 73 ? -5.000 -3.640 0.720 1.00 98.00 73 GLU A N 1
ATOM 573 C CA . GLU A 1 73 ? -6.397 -3.997 0.938 1.00 98.00 73 GLU A CA 1
ATOM 574 C C . GLU A 1 73 ? -6.900 -3.332 2.211 1.00 98.00 73 GLU A C 1
ATOM 576 O O . GLU A 1 73 ? -6.253 -3.417 3.259 1.00 98.00 73 GLU A O 1
ATOM 581 N N . ARG A 1 74 ? -8.043 -2.653 2.111 1.00 98.12 74 ARG A N 1
ATOM 582 C CA . ARG A 1 74 ? -8.691 -2.009 3.248 1.00 98.12 74 ARG A CA 1
ATOM 583 C C . ARG A 1 74 ? -9.242 -3.061 4.213 1.00 98.12 74 ARG A C 1
ATOM 585 O O . ARG A 1 74 ? -9.880 -4.026 3.805 1.00 98.12 74 ARG A O 1
ATOM 592 N N . VAL A 1 75 ? -9.040 -2.830 5.503 1.00 98.12 75 VAL A N 1
ATOM 593 C CA . VAL A 1 75 ? -9.581 -3.627 6.602 1.00 98.12 75 VAL A CA 1
ATOM 594 C C . VAL A 1 75 ? -10.463 -2.729 7.462 1.00 98.12 75 VAL A C 1
ATOM 596 O O . VAL A 1 75 ? -9.981 -1.811 8.130 1.00 98.12 75 VAL A O 1
ATOM 599 N N . ASP A 1 76 ? -11.766 -2.990 7.426 1.00 98.19 76 ASP A N 1
ATOM 600 C CA . ASP A 1 76 ? -12.756 -2.246 8.204 1.00 98.19 76 ASP A CA 1
ATOM 601 C C . ASP A 1 76 ? -12.707 -2.598 9.696 1.00 98.19 76 ASP A C 1
ATOM 603 O O . ASP A 1 76 ? -12.395 -3.725 10.081 1.00 98.19 76 ASP A O 1
ATOM 607 N N . GLY A 1 77 ? -13.043 -1.627 10.550 1.00 96.50 77 GLY A N 1
ATOM 608 C CA . GLY A 1 77 ? -13.152 -1.824 11.999 1.00 96.50 77 GLY A CA 1
ATOM 609 C C . GLY A 1 77 ? -11.821 -1.790 12.754 1.00 96.50 77 GLY A C 1
ATOM 610 O O . GLY A 1 77 ? -11.816 -1.930 13.976 1.00 96.50 77 GLY A O 1
ATOM 611 N N . ILE A 1 78 ? -10.704 -1.572 12.055 1.00 97.25 78 ILE A N 1
ATOM 612 C CA . ILE A 1 78 ? -9.383 -1.347 12.650 1.00 97.25 78 ILE A CA 1
ATOM 613 C C . ILE A 1 78 ? -8.9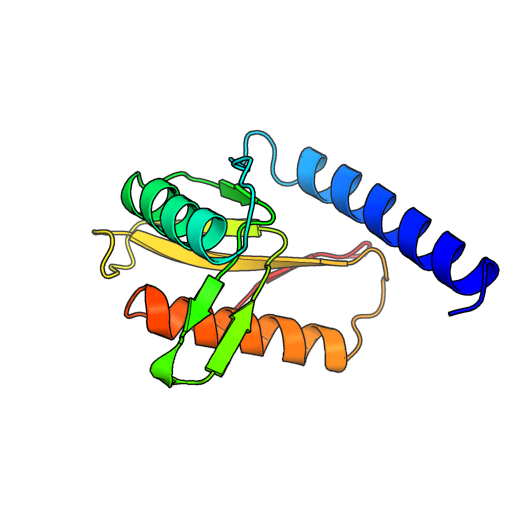60 0.092 12.341 1.00 97.25 78 ILE A C 1
ATOM 615 O O . ILE A 1 78 ? -8.568 0.348 11.206 1.00 97.25 78 ILE A O 1
ATOM 619 N N . PRO A 1 79 ? -9.034 1.031 13.300 1.00 98.12 79 PRO A N 1
ATOM 620 C CA . PRO A 1 79 ? -8.742 2.435 13.034 1.00 98.12 79 PRO A CA 1
ATO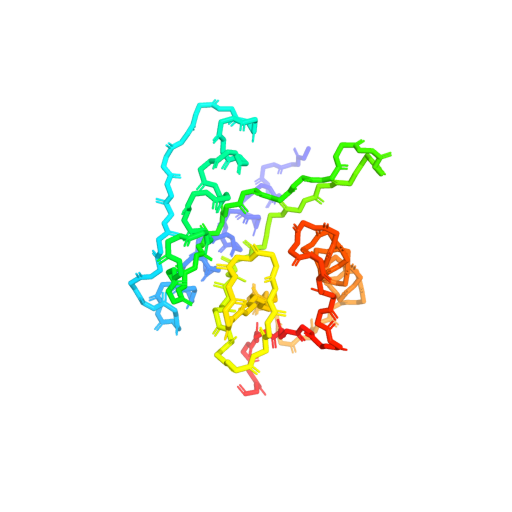M 621 C C . PRO A 1 79 ? -7.292 2.701 12.616 1.00 98.12 79 PRO A C 1
ATOM 623 O O . PRO A 1 79 ? -6.357 2.046 13.077 1.00 98.12 79 PRO A O 1
ATOM 626 N N . SER A 1 80 ? -7.114 3.728 11.793 1.00 98.44 80 SER A N 1
ATOM 627 C CA . SER A 1 80 ? -5.820 4.288 11.400 1.00 98.44 80 SER A CA 1
ATOM 628 C C . SER A 1 80 ? -5.917 5.816 11.332 1.00 98.44 80 SER A C 1
ATOM 630 O O . SER A 1 80 ? -6.973 6.398 11.585 1.00 98.44 80 SER A O 1
ATOM 632 N N . VAL A 1 81 ? -4.841 6.496 10.933 1.00 98.25 81 VAL A N 1
ATOM 633 C CA . VAL A 1 81 ? -4.882 7.946 10.649 1.00 98.25 81 VAL A CA 1
ATOM 634 C C . VAL A 1 81 ? -5.868 8.324 9.532 1.00 98.25 81 VAL A C 1
ATOM 636 O O . VAL A 1 81 ? -6.198 9.499 9.399 1.00 98.25 81 VAL A O 1
ATOM 639 N N . PHE A 1 82 ? -6.345 7.359 8.735 1.00 98.00 82 PHE A N 1
ATOM 640 C CA . PHE A 1 82 ? -7.291 7.585 7.638 1.00 98.00 82 PHE A CA 1
ATOM 641 C C . PHE A 1 82 ? -8.770 7.443 8.045 1.00 98.00 82 PHE A C 1
ATOM 643 O O . PHE A 1 82 ? -9.644 7.766 7.243 1.00 98.00 82 PHE A O 1
ATOM 650 N N . GLY A 1 83 ? -9.070 6.991 9.270 1.00 97.38 83 GLY A N 1
ATOM 651 C CA . GLY A 1 83 ? -10.436 6.813 9.781 1.00 97.38 83 GLY A CA 1
ATOM 652 C C . GLY A 1 83 ? -10.649 5.467 10.480 1.00 97.38 83 GLY A C 1
ATOM 653 O O . GLY A 1 83 ? -9.698 4.844 10.947 1.00 97.38 83 GLY A O 1
ATOM 654 N N . ASP A 1 84 ? -11.898 4.989 10.521 1.00 97.94 84 ASP A N 1
ATOM 655 C CA . ASP A 1 84 ? -12.310 3.728 11.178 1.00 97.94 84 ASP A CA 1
ATOM 656 C C . ASP A 1 84 ? -11.933 2.454 10.383 1.00 97.94 84 ASP A C 1
ATOM 658 O O . ASP A 1 84 ? -12.610 1.422 10.427 1.00 97.94 84 ASP A O 1
ATOM 662 N N . PHE A 1 85 ? -10.853 2.535 9.612 1.00 98.62 85 PHE A N 1
ATOM 663 C CA . PHE A 1 85 ? -10.296 1.459 8.804 1.00 98.62 85 PHE A CA 1
ATOM 664 C C . PHE A 1 85 ? -8.779 1.630 8.681 1.00 98.62 85 PHE A C 1
ATOM 666 O O . PHE A 1 85 ? -8.234 2.719 8.875 1.00 98.62 85 PHE A O 1
ATOM 673 N N . SER A 1 86 ? -8.101 0.549 8.315 1.00 98.69 86 SER A N 1
ATOM 674 C CA . SER A 1 86 ? -6.667 0.514 8.022 1.00 98.69 86 SER A CA 1
ATOM 675 C C . SER A 1 86 ? -6.440 -0.236 6.713 1.00 98.69 86 SER A C 1
ATOM 677 O O . SER A 1 86 ? -7.390 -0.686 6.075 1.00 98.69 86 SER A O 1
ATOM 679 N N . TYR A 1 87 ? -5.192 -0.359 6.290 1.00 98.62 87 TYR A N 1
ATOM 680 C CA . TYR A 1 87 ? -4.792 -1.181 5.159 1.00 98.62 87 TYR A CA 1
ATOM 681 C C . TYR A 1 87 ? -3.849 -2.288 5.612 1.00 98.62 87 TYR A C 1
ATOM 683 O O . TYR A 1 87 ? -3.061 -2.107 6.545 1.00 98.62 87 TYR A O 1
ATOM 691 N N . ARG A 1 88 ? -3.883 -3.412 4.895 1.00 98.25 88 ARG A N 1
ATOM 692 C CA . ARG A 1 88 ? -2.891 -4.487 4.985 1.00 98.25 88 ARG A CA 1
ATOM 693 C C . ARG A 1 88 ? -2.175 -4.698 3.657 1.00 98.25 88 ARG A C 1
ATOM 695 O O . ARG A 1 88 ? -2.735 -4.448 2.589 1.00 98.25 88 ARG A O 1
ATOM 702 N N . ILE A 1 89 ? -0.940 -5.183 3.744 1.00 98.25 89 ILE A N 1
ATOM 703 C CA . ILE A 1 89 ? -0.124 -5.552 2.585 1.00 98.25 89 ILE A CA 1
ATOM 704 C C . ILE A 1 89 ? -0.579 -6.899 2.039 1.00 98.25 89 ILE A C 1
ATOM 706 O O . ILE A 1 89 ? -0.723 -7.869 2.788 1.00 98.25 89 ILE A O 1
ATOM 710 N N . VAL A 1 90 ? -0.714 -6.968 0.721 1.00 96.81 90 VAL A N 1
ATOM 711 C CA . VAL A 1 90 ? -0.918 -8.201 -0.026 1.00 96.81 90 VAL A CA 1
ATOM 712 C C . VAL A 1 90 ? 0.125 -8.260 -1.141 1.00 96.81 90 VAL A C 1
ATOM 714 O O . VAL A 1 90 ? 0.187 -7.375 -1.990 1.00 96.81 90 VAL A O 1
ATOM 717 N N . GLU A 1 91 ? 0.921 -9.326 -1.149 1.00 94.94 91 GLU A N 1
ATOM 718 C CA . GLU A 1 91 ? 1.989 -9.570 -2.121 1.00 94.94 91 GLU A CA 1
ATOM 719 C C . GLU A 1 91 ? 1.700 -10.831 -2.934 1.00 94.94 91 GLU A C 1
ATOM 721 O O . GLU A 1 91 ? 1.529 -11.921 -2.382 1.00 94.94 91 GLU A O 1
ATOM 726 N N . VAL A 1 92 ? 1.710 -10.715 -4.258 1.00 91.25 92 VAL A N 1
ATOM 727 C CA . VAL A 1 92 ? 1.382 -11.811 -5.171 1.00 91.25 92 VAL A CA 1
ATOM 728 C C . VAL A 1 92 ? 2.650 -12.315 -5.837 1.00 91.25 92 VAL A C 1
ATOM 730 O O . VAL A 1 92 ? 3.375 -11.576 -6.496 1.00 91.25 92 VAL A O 1
ATOM 733 N N . LYS A 1 93 ? 2.945 -13.607 -5.685 1.00 88.31 93 LYS A N 1
ATOM 734 C CA . LYS A 1 93 ? 4.144 -14.242 -6.239 1.00 88.31 93 LYS A CA 1
ATOM 735 C C . LYS A 1 93 ? 3.758 -15.421 -7.120 1.00 88.31 93 LYS A C 1
ATOM 737 O O . LYS A 1 93 ? 3.033 -16.312 -6.703 1.00 88.31 93 LYS A O 1
ATOM 742 N N . SER A 1 94 ? 4.324 -15.489 -8.321 1.00 83.19 94 SER A N 1
ATOM 743 C CA . SER A 1 94 ? 4.092 -16.590 -9.272 1.00 83.19 94 SER A CA 1
ATOM 744 C C . SER A 1 94 ? 4.724 -17.926 -8.846 1.00 83.19 94 SER A C 1
ATOM 746 O O . SER A 1 94 ? 4.361 -18.989 -9.349 1.00 83.19 94 SER A O 1
ATOM 748 N N . SER A 1 95 ? 5.673 -17.910 -7.906 1.00 82.94 95 SER A N 1
ATOM 749 C CA . SER A 1 95 ? 6.391 -19.101 -7.451 1.00 82.94 95 SER A CA 1
ATOM 750 C C . SER A 1 95 ? 5.648 -19.856 -6.344 1.00 82.94 95 SER A C 1
ATOM 752 O O . SER A 1 95 ? 5.351 -19.293 -5.291 1.00 82.94 95 SER A O 1
ATOM 754 N N . ARG A 1 96 ? 5.480 -21.177 -6.504 1.00 83.06 96 ARG A N 1
ATOM 755 C CA . ARG A 1 96 ? 4.890 -22.064 -5.475 1.00 83.06 96 ARG A CA 1
ATOM 756 C C . ARG A 1 96 ? 5.619 -22.049 -4.128 1.00 83.06 96 ARG A C 1
ATOM 758 O O . ARG A 1 96 ? 5.013 -22.273 -3.089 1.00 83.06 96 ARG A O 1
ATOM 765 N N . ARG A 1 97 ? 6.934 -21.818 -4.135 1.00 87.75 97 ARG A N 1
ATOM 766 C CA . ARG A 1 97 ? 7.744 -21.714 -2.917 1.00 87.75 97 ARG A CA 1
ATOM 767 C C . ARG A 1 97 ? 8.133 -20.261 -2.694 1.00 87.75 97 ARG A C 1
ATOM 769 O O . ARG A 1 97 ? 8.848 -19.690 -3.514 1.00 87.75 97 ARG A O 1
ATOM 776 N N . LEU A 1 98 ? 7.694 -19.695 -1.575 1.00 89.88 98 LEU A N 1
ATOM 777 C CA . LEU A 1 98 ? 8.086 -18.353 -1.156 1.00 89.88 98 LEU A CA 1
ATOM 778 C C . LEU A 1 98 ? 9.522 -18.367 -0.623 1.00 89.88 98 LEU A C 1
ATOM 780 O O . LEU A 1 98 ? 9.871 -19.183 0.234 1.00 89.88 98 LEU A O 1
ATOM 784 N N . ARG A 1 99 ? 10.350 -17.453 -1.129 1.00 92.69 99 ARG A N 1
ATOM 785 C CA . ARG A 1 99 ? 11.709 -17.205 -0.634 1.00 92.69 99 ARG A CA 1
ATOM 786 C C . ARG A 1 99 ? 11.648 -16.311 0.599 1.00 92.69 99 ARG A C 1
ATOM 788 O O . ARG A 1 99 ? 10.798 -15.428 0.675 1.00 92.69 99 ARG A O 1
ATOM 795 N N . ASP A 1 100 ? 12.590 -16.469 1.523 1.00 95.31 100 ASP A N 1
ATOM 796 C CA . ASP A 1 100 ? 12.623 -15.624 2.724 1.00 95.31 100 ASP A CA 1
ATOM 797 C C . ASP A 1 100 ? 12.864 -14.150 2.388 1.00 95.31 100 ASP A C 1
ATOM 799 O O . ASP A 1 100 ? 12.279 -13.282 3.022 1.00 95.31 100 ASP A O 1
ATOM 803 N N . SER A 1 101 ? 13.599 -13.853 1.312 1.00 95.31 101 SER A N 1
ATOM 804 C CA . SER A 1 101 ? 13.741 -12.481 0.811 1.00 95.31 101 SER A CA 1
ATOM 805 C C . SER A 1 101 ? 12.409 -11.842 0.403 1.00 95.31 101 SER A C 1
ATOM 807 O O . SER A 1 101 ? 12.228 -10.649 0.613 1.00 95.31 101 SER A O 1
ATOM 809 N N . GLN A 1 102 ? 11.458 -12.617 -0.131 1.00 93.88 102 GLN A N 1
ATOM 810 C CA . GLN A 1 102 ? 10.123 -12.110 -0.479 1.00 93.88 102 GLN A CA 1
ATOM 811 C C . GLN A 1 102 ? 9.293 -11.830 0.775 1.00 93.88 102 GLN A C 1
ATOM 813 O O . GLN A 1 102 ? 8.578 -10.837 0.822 1.00 93.88 102 GLN A O 1
ATOM 818 N N . LYS A 1 103 ? 9.419 -12.670 1.808 1.00 95.75 103 LYS A N 1
ATOM 819 C CA . LYS A 1 103 ? 8.760 -12.441 3.102 1.00 95.75 103 LYS A CA 1
ATOM 820 C C . LYS A 1 103 ? 9.336 -11.211 3.806 1.00 95.75 103 LYS A C 1
ATOM 822 O O . LYS A 1 103 ? 8.591 -10.383 4.309 1.00 95.75 103 LYS A O 1
ATOM 827 N N . LEU A 1 104 ? 10.662 -11.062 3.804 1.00 96.94 104 LEU A N 1
ATOM 828 C CA . LEU A 1 104 ? 11.336 -9.893 4.374 1.00 96.94 104 LEU A CA 1
ATOM 829 C C . LEU A 1 104 ? 10.954 -8.606 3.637 1.00 96.94 104 LEU A C 1
ATOM 831 O O . LEU A 1 104 ? 10.714 -7.594 4.284 1.00 96.94 104 LEU A O 1
ATOM 835 N N . GLN A 1 105 ? 10.842 -8.649 2.306 1.00 95.75 105 GLN A N 1
ATOM 836 C CA . GLN A 1 105 ? 10.338 -7.528 1.511 1.00 95.75 105 GLN A CA 1
ATOM 837 C C . GLN A 1 105 ? 8.902 -7.150 1.908 1.00 95.75 105 GLN A C 1
ATOM 839 O O . GLN A 1 105 ? 8.635 -5.982 2.169 1.00 95.75 105 GLN A O 1
ATOM 844 N N . ALA A 1 106 ? 7.997 -8.125 2.019 1.00 97.19 106 ALA A N 1
ATOM 845 C CA . ALA A 1 106 ? 6.623 -7.878 2.455 1.00 97.19 106 ALA A CA 1
ATOM 846 C C . ALA A 1 106 ? 6.559 -7.313 3.887 1.00 97.19 106 ALA A C 1
ATOM 848 O O . ALA A 1 106 ? 5.821 -6.368 4.151 1.00 97.19 106 ALA A O 1
ATOM 849 N N . GLY A 1 107 ? 7.395 -7.832 4.792 1.00 97.94 107 GLY A N 1
ATOM 850 C CA . GLY A 1 107 ? 7.545 -7.308 6.150 1.00 97.94 107 GLY A CA 1
ATOM 851 C C . GLY A 1 107 ? 8.062 -5.867 6.180 1.00 97.94 107 GLY A C 1
ATOM 852 O O . GLY A 1 107 ? 7.551 -5.052 6.944 1.00 97.94 107 GLY A O 1
ATOM 853 N N . LEU A 1 108 ? 9.014 -5.518 5.307 1.00 97.94 108 LEU A N 1
ATOM 854 C CA . LEU A 1 108 ? 9.464 -4.135 5.137 1.00 97.94 108 LEU A CA 1
ATOM 855 C C . LEU A 1 108 ? 8.307 -3.238 4.689 1.00 97.94 108 LEU A C 1
ATOM 857 O O . LEU A 1 108 ? 8.096 -2.179 5.274 1.00 97.94 108 LEU A O 1
ATOM 861 N N . TYR A 1 109 ? 7.531 -3.661 3.690 1.00 98.38 109 TYR A N 1
ATOM 862 C CA . TYR A 1 109 ? 6.379 -2.888 3.224 1.00 98.38 109 TYR A CA 1
ATOM 863 C C . TYR A 1 109 ? 5.325 -2.725 4.322 1.00 98.38 109 TYR A C 1
ATOM 865 O O . TYR A 1 109 ? 4.783 -1.633 4.477 1.00 98.38 109 TYR A O 1
ATOM 873 N N . ASN A 1 110 ? 5.099 -3.761 5.133 1.00 98.44 110 ASN A N 1
ATOM 874 C CA . ASN A 1 110 ? 4.184 -3.712 6.272 1.00 98.44 110 ASN A CA 1
ATOM 875 C C . ASN A 1 110 ? 4.639 -2.695 7.326 1.00 98.44 110 ASN A C 1
ATOM 877 O O . ASN A 1 110 ? 3.829 -1.917 7.827 1.00 98.44 110 ASN A O 1
ATOM 881 N N . ARG A 1 111 ? 5.949 -2.630 7.593 1.00 98.12 111 ARG A N 1
ATOM 882 C CA . ARG A 1 111 ? 6.534 -1.627 8.486 1.00 98.12 111 ARG A CA 1
ATOM 883 C C . ARG A 1 111 ? 6.354 -0.203 7.955 1.00 98.12 111 ARG A C 1
ATOM 885 O O . ARG A 1 111 ? 5.946 0.677 8.709 1.00 98.12 111 ARG A O 1
ATOM 892 N N . VAL A 1 112 ? 6.633 0.034 6.670 1.00 98.31 112 VAL A N 1
ATOM 893 C CA . VAL A 1 112 ? 6.448 1.360 6.046 1.00 98.31 112 VAL A CA 1
ATOM 894 C C . VAL A 1 112 ? 4.978 1.772 6.075 1.00 98.31 112 VAL A C 1
ATOM 896 O O . VAL A 1 112 ? 4.663 2.900 6.446 1.00 98.31 112 VAL A O 1
ATOM 899 N N . LEU A 1 113 ? 4.073 0.849 5.750 1.00 98.56 113 LEU A N 1
ATOM 900 C CA . LEU A 1 113 ? 2.637 1.073 5.846 1.00 98.56 113 LEU A CA 1
ATOM 901 C C . LEU A 1 113 ? 2.224 1.449 7.275 1.00 98.56 113 LEU A C 1
ATOM 903 O O . LEU A 1 113 ? 1.478 2.408 7.458 1.00 98.56 113 LEU A O 1
ATOM 907 N N . GLY A 1 114 ? 2.753 0.744 8.278 1.00 98.31 114 GLY A N 1
ATOM 908 C CA . GLY A 1 114 ? 2.496 1.030 9.685 1.00 98.31 114 GLY A CA 1
ATOM 909 C C . GLY A 1 114 ? 2.899 2.439 10.108 1.00 98.31 114 GLY A C 1
ATOM 910 O O . GLY A 1 114 ? 2.131 3.121 10.786 1.00 98.31 114 GLY A O 1
ATOM 911 N N . LEU A 1 115 ? 4.065 2.899 9.649 1.00 98.06 115 LEU A N 1
ATOM 912 C CA . LEU A 1 115 ? 4.545 4.265 9.874 1.00 98.06 115 LEU A CA 1
ATOM 913 C C . LEU A 1 115 ? 3.631 5.314 9.222 1.00 98.06 115 LEU A C 1
ATOM 915 O O . LEU A 1 115 ? 3.364 6.347 9.828 1.00 98.06 115 LEU A O 1
ATOM 919 N N . ILE A 1 116 ? 3.123 5.036 8.019 1.00 97.62 116 ILE A N 1
ATOM 920 C CA . ILE A 1 116 ? 2.233 5.943 7.281 1.00 97.62 116 ILE A CA 1
ATOM 921 C C . ILE A 1 116 ? 0.863 6.041 7.946 1.00 97.62 116 ILE A C 1
ATOM 923 O O . ILE A 1 116 ? 0.345 7.140 8.123 1.00 97.62 116 ILE A O 1
ATOM 927 N N . GLN A 1 117 ? 0.261 4.900 8.291 1.00 97.88 117 GLN A N 1
ATOM 928 C CA . GLN A 1 117 ? -1.129 4.862 8.739 1.00 97.88 117 GLN A CA 1
ATOM 929 C C . GLN A 1 117 ? -1.296 4.941 10.266 1.00 97.88 117 GLN A C 1
ATOM 931 O O . GLN A 1 117 ? -2.419 4.921 10.764 1.00 97.88 117 GLN A O 1
ATOM 936 N N . GLY A 1 118 ? -0.197 4.988 11.025 1.00 97.94 118 GLY A N 1
ATOM 937 C CA . GLY A 1 118 ? -0.206 5.005 12.494 1.00 97.94 118 GLY A CA 1
ATOM 938 C C . GLY A 1 118 ? -0.592 3.674 13.152 1.00 97.94 118 GLY A C 1
ATOM 939 O O . GLY A 1 118 ? -0.755 3.614 14.368 1.00 97.94 118 GLY A O 1
ATOM 940 N N . TYR A 1 119 ? -0.729 2.610 12.361 1.00 98.00 119 TYR A N 1
ATOM 941 C CA . TYR A 1 119 ? -1.048 1.258 12.805 1.00 98.00 119 TYR A CA 1
ATOM 942 C C . TYR A 1 119 ? -0.312 0.246 11.928 1.00 98.00 119 TYR A C 1
ATOM 944 O O . TYR A 1 119 ? -0.553 0.174 10.723 1.00 98.00 119 TYR A O 1
ATOM 952 N N . GLU A 1 120 ? 0.582 -0.539 12.526 1.00 98.19 120 GLU A N 1
ATOM 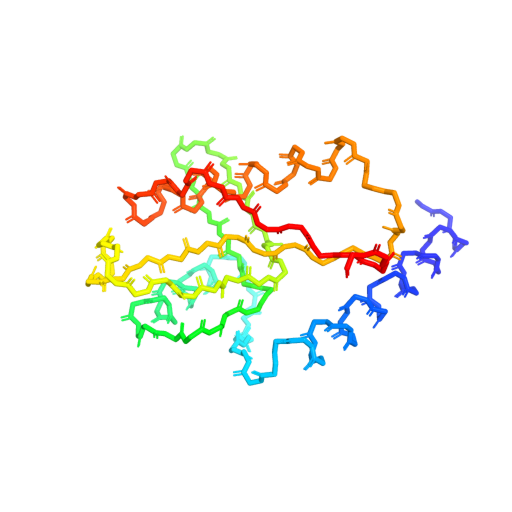953 C CA . GLU A 1 120 ? 1.263 -1.633 11.836 1.00 98.19 120 GLU A CA 1
ATOM 954 C C . GLU A 1 120 ? 0.419 -2.911 11.937 1.00 98.19 120 GLU A C 1
ATOM 956 O O . GLU A 1 120 ? 0.209 -3.403 13.051 1.00 98.19 120 GLU A O 1
ATOM 961 N N . PRO A 1 121 ? -0.068 -3.464 10.810 1.00 98.06 121 PRO A N 1
ATOM 962 C CA . PRO A 1 121 ? -0.809 -4.718 10.830 1.00 98.06 121 PRO A CA 1
ATOM 963 C C . PRO A 1 121 ? 0.043 -5.852 11.424 1.00 98.06 121 PRO A C 1
ATOM 965 O O . PRO A 1 121 ? 1.227 -5.956 11.091 1.00 98.06 121 PRO A O 1
ATOM 968 N N . PRO A 1 122 ? -0.523 -6.739 12.264 1.00 97.00 122 PRO A N 1
ATOM 969 C CA . PRO A 1 122 ? 0.218 -7.856 12.858 1.00 97.00 122 PRO A CA 1
ATOM 970 C C . PRO A 1 122 ? 0.623 -8.912 11.821 1.00 97.00 122 PRO A C 1
ATOM 972 O O . PRO A 1 122 ? 1.505 -9.731 12.077 1.00 97.00 122 PRO A O 1
ATOM 975 N N . GLU A 1 123 ? -0.025 -8.901 10.658 1.00 95.81 123 GLU A N 1
ATOM 976 C CA . GLU A 1 123 ? 0.194 -9.833 9.564 1.00 95.81 123 GLU A CA 1
ATOM 977 C C . GLU A 1 123 ? 0.078 -9.134 8.204 1.00 95.81 123 GLU A C 1
ATOM 979 O O . GLU A 1 123 ? -0.654 -8.158 8.037 1.00 95.81 123 GLU A O 1
ATOM 984 N N . TYR A 1 124 ? 0.795 -9.675 7.222 1.00 96.31 124 TYR A N 1
ATOM 985 C CA . TYR A 1 124 ? 0.666 -9.351 5.804 1.00 96.31 124 TYR A CA 1
ATOM 986 C C . TYR A 1 124 ? 0.343 -10.629 5.030 1.00 96.31 124 TYR A C 1
ATOM 988 O O . TYR A 1 124 ? 0.686 -11.736 5.455 1.00 96.31 124 TYR A O 1
ATOM 996 N N . GLN A 1 125 ? -0.292 -10.487 3.872 1.00 95.56 125 GLN A N 1
ATOM 997 C CA . GLN A 1 125 ? -0.719 -11.621 3.066 1.00 95.56 125 GLN A CA 1
ATOM 998 C C . GLN A 1 125 ? 0.253 -11.880 1.915 1.00 95.56 125 GLN A C 1
ATOM 1000 O O . GLN A 1 125 ? 0.629 -10.975 1.174 1.00 95.56 125 GLN A O 1
ATOM 1005 N N . MET A 1 126 ? 0.621 -13.147 1.734 1.00 94.00 126 MET A N 1
ATOM 1006 C CA . MET A 1 126 ? 1.362 -13.626 0.568 1.00 94.00 126 MET A CA 1
ATOM 1007 C C . MET A 1 126 ? 0.452 -14.556 -0.234 1.00 94.00 126 MET A C 1
ATOM 1009 O O . MET A 1 126 ? -0.050 -15.536 0.313 1.00 94.00 126 MET A O 1
ATOM 1013 N N . VAL A 1 127 ? 0.259 -14.282 -1.522 1.00 91.12 127 VAL A N 1
ATOM 1014 C CA . VAL A 1 127 ? -0.555 -15.102 -2.430 1.00 91.12 127 VAL A CA 1
ATOM 1015 C C . VAL A 1 127 ? 0.345 -15.745 -3.470 1.00 91.12 127 VAL A C 1
ATOM 1017 O O . VAL A 1 127 ? 1.137 -15.065 -4.121 1.00 91.12 127 VAL A O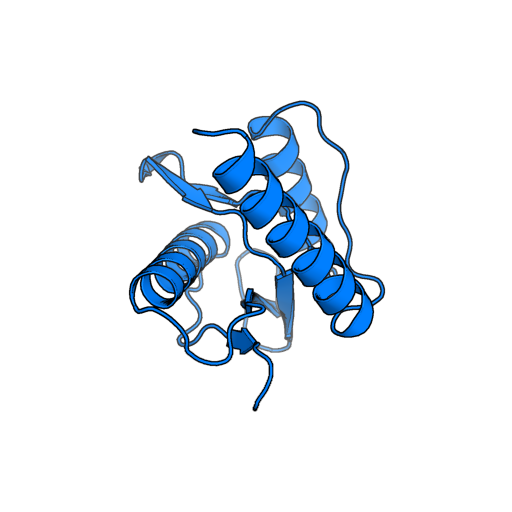 1
ATOM 1020 N N . ASN A 1 128 ? 0.229 -17.056 -3.657 1.00 88.25 128 ASN A N 1
ATOM 1021 C CA . ASN A 1 128 ? 0.977 -17.773 -4.679 1.00 88.25 128 ASN A CA 1
ATOM 1022 C C . ASN A 1 128 ? 0.234 -19.024 -5.184 1.00 88.25 128 ASN A C 1
ATOM 1024 O O . ASN A 1 128 ? -0.681 -19.505 -4.521 1.00 88.25 128 ASN A O 1
ATOM 1028 N N . PRO A 1 129 ? 0.605 -19.588 -6.352 1.00 76.12 129 PRO A N 1
ATOM 1029 C CA . PRO A 1 129 ? -0.058 -20.779 -6.873 1.00 76.12 129 PRO A CA 1
ATOM 1030 C C . PRO A 1 129 ? 0.195 -21.990 -5.965 1.00 76.12 129 PRO A C 1
ATOM 1032 O O . PRO A 1 129 ? 1.316 -22.496 -5.913 1.00 76.12 129 PRO A O 1
ATOM 1035 N N . GLY A 1 130 ? -0.835 -22.501 -5.291 1.00 64.94 130 GLY A N 1
ATOM 1036 C CA . GLY A 1 130 ? -0.739 -23.723 -4.478 1.00 64.94 130 GLY A CA 1
ATOM 1037 C C . GLY A 1 130 ? -1.238 -23.610 -3.039 1.00 64.94 130 GLY A C 1
ATOM 1038 O O . GLY A 1 130 ? -1.084 -24.581 -2.300 1.00 64.94 130 GLY A O 1
ATOM 1039 N N . LEU A 1 131 ? -1.830 -22.476 -2.673 1.00 47.50 131 LEU A N 1
ATOM 1040 C CA . LEU A 1 131 ? -2.691 -22.305 -1.505 1.00 47.50 131 LEU A CA 1
ATOM 1041 C C . LEU A 1 131 ? -4.086 -21.891 -1.976 1.00 47.50 131 LEU A C 1
ATOM 1043 O O . LEU A 1 131 ? -4.151 -21.110 -2.955 1.00 47.50 131 LEU A O 1
#

pLDDT: mean 90.92, std 10.46, range [47.5, 98.69]

Foldseek 3Di:
DDPVVVVVVVVFVVVLVVCLCVVPPPADEDDDDDLVRLQVVVVVCVLVVGQKHAQGKFDDPVVRAIAGAGIWGKDACPAWQSGRIATAGEHEGADPDDDVVNVVRSVSVLVSSCVVGVHRDPDHHYHYPPD